Protein AF-A0A8T1RZ83-F1 (afdb_monomer_lite)

Sequence (65 aa):
WTPLREPSTGMSCRRTIRLCPCWGPVTFEEVAVYFTRAEWALLDPAQRALYRDVMQENYENMTSR

Radius of gyration: 19.34 Å; chains: 1; bounding box: 50×23×44 Å

Foldseek 3Di:
DDDDDDDDDDDPDPDDPDDDPVDDDDDLVNVQDDDDPVRVVVDDPVVVVVNVVVSVVSVCVVVVD

Structure (mmCIF, N/CA/C/O backbone):
data_AF-A0A8T1RZ83-F1
#
_entry.id   AF-A0A8T1RZ83-F1
#
loop_
_atom_site.group_PDB
_atom_site.id
_atom_site.type_symbol
_atom_site.label_atom_id
_atom_site.label_alt_id
_atom_site.label_comp_id
_atom_site.label_asym_id
_atom_site.label_entity_id
_atom_site.label_seq_id
_atom_site.pdbx_PDB_ins_code
_atom_site.Cartn_x
_atom_site.Cartn_y
_atom_site.Cartn_z
_atom_site.occupancy
_atom_site.B_iso_or_equiv
_atom_site.auth_seq_id
_atom_site.auth_comp_id
_atom_site.auth_asym_id
_atom_site.auth_atom_id
_atom_site.pdbx_PDB_model_num
ATOM 1 N N . TRP A 1 1 ? -29.374 2.514 -30.243 1.00 36.75 1 TRP A N 1
ATOM 2 C CA . TRP A 1 1 ? -30.279 1.499 -30.810 1.00 36.75 1 TRP A CA 1
ATOM 3 C C . TRP A 1 1 ? -31.008 0.813 -29.657 1.00 36.75 1 TRP A C 1
ATOM 5 O O . TRP A 1 1 ? -30.363 0.124 -28.885 1.00 36.75 1 TRP A O 1
ATOM 15 N N . THR A 1 2 ? -32.297 1.081 -29.454 1.00 50.38 2 THR A N 1
ATOM 16 C CA . THR A 1 2 ? -33.195 0.387 -28.492 1.00 50.38 2 THR A CA 1
ATOM 17 C C . THR A 1 2 ? -34.103 -0.587 -29.272 1.00 50.38 2 THR A C 1
ATOM 19 O O . THR A 1 2 ? -34.229 -0.341 -30.475 1.00 50.38 2 THR A O 1
ATOM 22 N N . PRO A 1 3 ? -34.797 -1.614 -28.701 1.00 64.94 3 PRO A N 1
ATOM 23 C CA . PRO A 1 3 ? -34.960 -2.044 -27.287 1.00 64.94 3 PRO A CA 1
ATOM 24 C C . PRO A 1 3 ? -35.025 -3.592 -27.043 1.00 64.94 3 PRO A C 1
ATOM 26 O O . PRO A 1 3 ? -35.238 -4.355 -27.972 1.00 64.94 3 PRO A O 1
ATOM 29 N N . LEU A 1 4 ? -35.021 -4.054 -25.781 1.00 46.28 4 LEU A N 1
ATOM 30 C CA . LEU A 1 4 ? -35.980 -5.071 -25.290 1.00 46.28 4 LEU A CA 1
ATOM 31 C C . LEU A 1 4 ? -36.243 -4.857 -23.784 1.00 46.28 4 LEU A C 1
ATOM 33 O O . LEU A 1 4 ? -35.419 -5.171 -22.937 1.00 46.28 4 LEU A O 1
ATOM 37 N N . ARG A 1 5 ? -37.399 -4.235 -23.521 1.00 44.44 5 ARG A N 1
ATOM 38 C CA . ARG A 1 5 ? -38.346 -4.432 -22.408 1.00 44.44 5 ARG A CA 1
ATOM 39 C C . ARG A 1 5 ? -37.809 -5.046 -21.088 1.00 44.44 5 ARG A C 1
ATOM 41 O O . ARG A 1 5 ? -37.586 -6.246 -21.004 1.00 44.44 5 ARG A O 1
ATOM 48 N N . GLU A 1 6 ? -37.754 -4.178 -20.071 1.00 55.34 6 GLU A N 1
ATOM 49 C CA . GLU A 1 6 ? -37.893 -4.380 -18.604 1.00 55.34 6 GLU A CA 1
ATOM 50 C C . GLU A 1 6 ? -38.772 -5.596 -18.201 1.00 55.34 6 GLU A C 1
ATOM 52 O O . GLU A 1 6 ? -39.706 -5.904 -18.950 1.00 55.34 6 GLU A O 1
ATOM 57 N N . PRO A 1 7 ? -38.606 -6.241 -17.018 1.00 59.81 7 PRO A N 1
ATOM 58 C CA . PRO A 1 7 ? -38.442 -5.576 -15.714 1.00 59.81 7 PRO A CA 1
ATOM 59 C C . PRO A 1 7 ? -37.370 -6.271 -14.831 1.00 59.81 7 PRO A C 1
ATOM 61 O O . PRO A 1 7 ? -36.834 -7.309 -15.183 1.00 59.81 7 PRO A O 1
ATOM 64 N N . SER A 1 8 ? -36.935 -5.777 -13.682 1.00 48.69 8 SER A N 1
ATOM 65 C CA . SER A 1 8 ? -37.733 -5.270 -12.582 1.00 48.69 8 SER A CA 1
ATOM 66 C C . SER A 1 8 ? -36.805 -4.742 -11.493 1.00 48.69 8 SER A C 1
ATOM 68 O O . SER A 1 8 ? -35.740 -5.303 -11.243 1.00 48.69 8 SER A O 1
ATOM 70 N N . THR A 1 9 ? -37.325 -3.768 -10.755 1.00 53.16 9 THR A N 1
ATOM 71 C CA . THR A 1 9 ? -36.946 -3.514 -9.363 1.00 53.16 9 THR A CA 1
ATOM 72 C C . THR A 1 9 ? -35.632 -2.763 -9.190 1.00 53.16 9 THR A C 1
ATOM 74 O O . THR A 1 9 ? -34.607 -3.274 -8.756 1.00 53.16 9 THR A O 1
ATOM 77 N N . GLY A 1 10 ? -35.734 -1.472 -9.499 1.00 58.69 10 GLY A N 1
ATOM 78 C CA . GLY A 1 10 ? -35.419 -0.395 -8.566 1.00 58.69 10 GLY A CA 1
ATOM 79 C C . GLY A 1 10 ? -34.349 -0.678 -7.521 1.00 58.69 10 GLY A C 1
ATOM 80 O O . GLY A 1 10 ? -34.638 -1.226 -6.466 1.00 58.69 10 GLY A O 1
ATOM 81 N N . MET A 1 11 ? -33.167 -0.116 -7.736 1.00 56.72 11 MET A N 1
ATOM 82 C CA . MET A 1 11 ? -32.302 0.295 -6.638 1.00 56.72 11 MET A CA 1
ATOM 83 C C . MET A 1 11 ? -31.900 1.747 -6.870 1.00 56.72 11 MET A C 1
ATOM 85 O O . MET A 1 11 ? -30.820 2.083 -7.347 1.00 56.72 11 MET A O 1
ATOM 89 N N . SER A 1 12 ? -32.844 2.632 -6.541 1.00 69.25 12 SER A N 1
ATOM 90 C CA . SER A 1 12 ? -32.528 4.017 -6.217 1.00 69.25 12 SER A CA 1
ATOM 91 C C . SER A 1 12 ? -31.727 4.006 -4.923 1.00 69.25 12 SER A C 1
ATOM 93 O O . SER A 1 12 ? -32.281 3.812 -3.845 1.00 69.25 12 SER A O 1
ATOM 95 N N . CYS A 1 13 ? -30.418 4.193 -5.019 1.00 58.59 13 CYS A N 1
ATOM 96 C CA . CYS A 1 13 ? -29.582 4.505 -3.868 1.00 58.59 13 CYS A CA 1
ATOM 97 C C . CYS A 1 13 ? -28.647 5.653 -4.254 1.00 58.59 13 CYS A C 1
ATOM 99 O O . CYS A 1 13 ? -27.473 5.460 -4.561 1.00 58.59 13 CYS A O 1
ATOM 101 N N . ARG A 1 14 ? -29.177 6.884 -4.264 1.00 64.81 14 ARG A N 1
ATOM 102 C CA . ARG A 1 14 ? -28.338 8.088 -4.280 1.00 64.81 14 ARG A CA 1
ATOM 103 C C . ARG A 1 14 ? -27.949 8.475 -2.850 1.00 64.81 14 ARG A C 1
ATOM 105 O O . ARG A 1 14 ? -28.742 9.030 -2.106 1.00 64.81 14 ARG A O 1
ATOM 112 N N . ARG A 1 15 ? -26.660 8.242 -2.579 1.00 59.31 15 ARG A N 1
ATOM 113 C CA . ARG A 1 15 ? -25.717 9.080 -1.817 1.00 59.31 15 ARG A CA 1
ATOM 114 C C . ARG A 1 15 ? -25.956 9.260 -0.311 1.00 59.31 15 ARG A C 1
ATOM 116 O O . ARG A 1 15 ? -26.193 10.358 0.179 1.00 59.31 15 ARG A O 1
ATOM 123 N N . THR A 1 16 ? -25.681 8.207 0.449 1.00 53.19 16 THR A N 1
ATOM 124 C CA . THR A 1 16 ? -24.897 8.314 1.695 1.00 53.19 16 THR A CA 1
ATOM 125 C C . THR A 1 16 ? -24.248 6.956 1.953 1.00 53.19 16 THR A C 1
ATOM 127 O O . THR A 1 16 ? -24.858 5.937 1.648 1.00 53.19 16 THR A O 1
ATOM 130 N N . ILE A 1 17 ? -23.003 6.929 2.438 1.00 58.12 17 ILE A N 1
ATOM 131 C CA . ILE A 1 17 ? -22.198 5.712 2.657 1.00 58.12 17 ILE A CA 1
ATOM 132 C C . ILE A 1 17 ? -22.788 4.914 3.837 1.00 58.12 17 ILE A C 1
ATOM 134 O O . ILE A 1 17 ? -22.281 4.921 4.951 1.00 58.12 17 ILE A O 1
ATOM 138 N N . ARG A 1 18 ? -23.929 4.270 3.604 1.00 56.47 18 ARG A N 1
ATOM 139 C CA . ARG A 1 18 ? -24.421 3.108 4.338 1.00 56.47 18 ARG A CA 1
ATOM 140 C C . ARG A 1 18 ? -24.780 2.092 3.269 1.00 56.47 18 ARG A C 1
ATOM 142 O O . ARG A 1 18 ? -25.754 2.279 2.545 1.00 56.47 18 ARG A O 1
ATOM 149 N N . LEU A 1 19 ? -23.917 1.091 3.114 1.00 61.66 19 LEU A N 1
ATOM 150 C CA . LEU A 1 19 ? -24.101 0.002 2.163 1.00 61.66 19 LEU A CA 1
ATOM 151 C C . LEU A 1 19 ? -25.474 -0.625 2.425 1.00 61.66 19 LEU A C 1
ATOM 153 O O . LEU A 1 19 ? -25.791 -1.013 3.549 1.00 61.66 19 LEU A O 1
ATOM 157 N N . CYS A 1 20 ? -26.316 -0.639 1.398 1.00 59.28 20 CYS A N 1
ATOM 158 C CA . CYS A 1 20 ? -27.591 -1.334 1.440 1.00 59.28 20 CYS A CA 1
ATOM 159 C C . CYS A 1 20 ? -27.304 -2.833 1.691 1.00 59.28 20 CYS A C 1
ATOM 161 O O . CYS A 1 20 ? -26.378 -3.353 1.067 1.00 59.28 20 CYS A O 1
ATOM 163 N N . PRO A 1 21 ? -28.058 -3.556 2.544 1.00 60.59 21 PRO A N 1
ATOM 164 C CA . PRO A 1 21 ? -27.764 -4.959 2.876 1.00 60.59 21 PRO A CA 1
ATOM 165 C C . PRO A 1 21 ? -27.895 -5.937 1.696 1.00 60.59 21 PRO A C 1
ATOM 167 O O . PRO A 1 21 ? -27.708 -7.136 1.869 1.00 60.59 21 PRO A O 1
ATOM 170 N N . CYS A 1 22 ? -28.280 -5.454 0.510 1.00 63.03 22 CYS A N 1
ATOM 171 C CA . CYS A 1 22 ? -28.377 -6.257 -0.704 1.00 63.03 22 CYS A CA 1
ATOM 172 C C . CYS A 1 22 ? -27.016 -6.554 -1.344 1.00 63.03 22 CYS A C 1
ATOM 174 O O . CYS A 1 22 ? -26.926 -7.460 -2.171 1.00 63.03 22 CYS A O 1
ATOM 176 N N . TRP A 1 23 ? -25.966 -5.813 -0.982 1.00 56.25 23 TRP A N 1
ATOM 177 C CA . TRP A 1 23 ? -24.599 -6.169 -1.339 1.00 56.25 23 TRP A CA 1
ATOM 178 C C . TRP A 1 23 ? -24.055 -7.014 -0.198 1.00 56.25 23 TRP A C 1
ATOM 180 O O . TRP A 1 23 ? -23.990 -6.559 0.9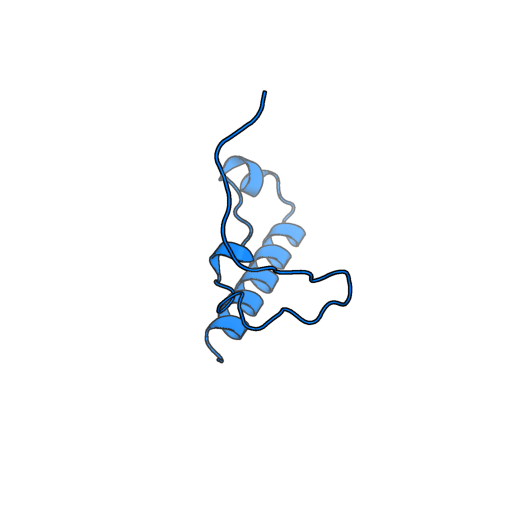43 1.00 56.25 23 TRP A O 1
ATOM 190 N N . GLY A 1 24 ? -23.819 -8.288 -0.507 1.00 71.00 24 GLY A N 1
ATOM 191 C CA . GLY A 1 24 ? -23.456 -9.327 0.446 1.00 71.00 24 GLY A CA 1
ATOM 192 C C . GLY A 1 24 ? -22.144 -9.059 1.196 1.00 71.00 24 GLY A C 1
ATOM 193 O O . GLY A 1 24 ? -21.591 -7.960 1.153 1.00 71.00 24 GLY A O 1
ATOM 194 N N . PRO A 1 25 ? -21.640 -10.053 1.943 1.00 73.56 25 PRO A N 1
ATOM 195 C CA . PRO A 1 25 ? -20.404 -9.889 2.695 1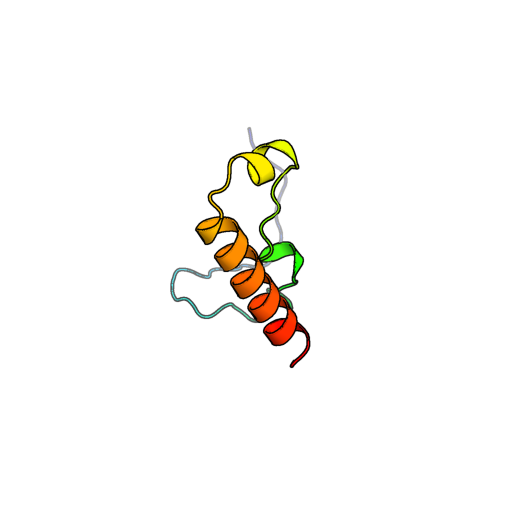.00 73.56 25 PRO A CA 1
ATOM 196 C C . PRO A 1 25 ? -19.246 -9.542 1.753 1.00 73.56 25 PRO A C 1
ATOM 198 O O . PRO A 1 25 ? -19.008 -10.257 0.785 1.00 73.56 25 PRO A O 1
ATOM 201 N N . VAL A 1 26 ? -18.532 -8.458 2.072 1.00 77.69 26 VAL A N 1
ATOM 202 C CA . VAL A 1 26 ? -17.274 -8.101 1.407 1.00 77.69 26 VAL A CA 1
ATOM 203 C C . VAL A 1 26 ? -16.272 -9.235 1.604 1.00 77.69 26 VAL A C 1
ATOM 205 O O . VAL A 1 26 ? -16.105 -9.721 2.728 1.00 77.69 26 VAL A O 1
ATOM 208 N N . THR A 1 27 ? -15.638 -9.652 0.515 1.00 82.25 27 THR A N 1
ATOM 209 C CA . THR A 1 27 ? -14.646 -10.736 0.475 1.00 82.25 27 THR A CA 1
A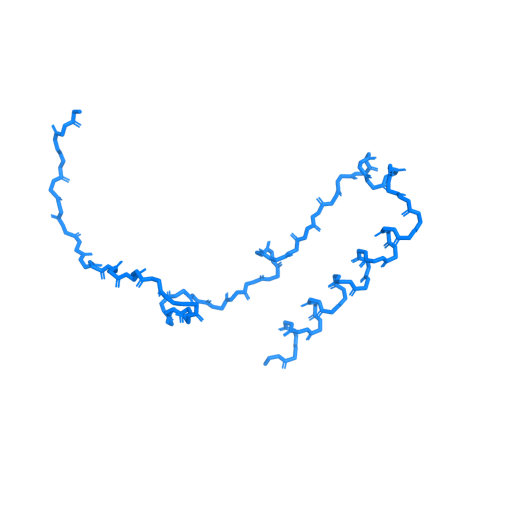TOM 210 C C . THR A 1 27 ? -13.220 -10.189 0.497 1.00 82.25 27 THR A C 1
ATOM 212 O O . THR A 1 27 ? -12.991 -9.012 0.208 1.00 82.25 27 THR A O 1
ATOM 215 N N . PHE A 1 28 ? -12.242 -11.030 0.848 1.00 78.12 28 PHE A N 1
ATOM 216 C CA . PHE A 1 28 ? -10.830 -10.620 0.916 1.00 78.12 28 PHE A CA 1
ATOM 217 C C . PHE A 1 28 ? -10.324 -10.162 -0.440 1.00 78.12 28 PHE A C 1
ATOM 219 O O . PHE A 1 28 ? -9.622 -9.161 -0.549 1.00 78.12 28 PHE A O 1
ATOM 226 N N . GLU A 1 29 ? -10.774 -10.847 -1.477 1.00 82.69 29 GLU A N 1
ATOM 227 C CA . GLU A 1 29 ? -10.456 -10.595 -2.868 1.00 82.69 29 GLU A CA 1
ATOM 228 C C . GLU A 1 29 ? -10.888 -9.197 -3.332 1.00 82.69 29 GLU A C 1
ATOM 230 O O . GLU A 1 29 ? -10.248 -8.626 -4.211 1.00 82.69 29 GLU A O 1
ATOM 235 N N . GLU A 1 30 ? -11.933 -8.614 -2.738 1.00 82.88 30 GLU A N 1
ATOM 236 C CA . GLU A 1 30 ? -12.420 -7.277 -3.106 1.00 82.88 30 GLU A CA 1
ATOM 237 C C . GLU A 1 30 ? -11.580 -6.137 -2.515 1.00 82.88 30 GLU A C 1
ATOM 239 O O . GLU A 1 30 ? -11.632 -5.017 -3.025 1.00 82.88 30 GLU A O 1
ATOM 244 N N . VAL A 1 31 ? -10.809 -6.398 -1.455 1.00 82.62 31 VAL A N 1
ATOM 245 C CA . VAL A 1 31 ? -9.980 -5.378 -0.782 1.00 82.62 31 VAL A CA 1
ATOM 246 C C . VAL A 1 31 ? -8.477 -5.650 -0.881 1.00 82.62 31 VAL A C 1
ATOM 248 O O . VAL A 1 31 ? -7.671 -4.762 -0.601 1.00 82.62 31 VAL A O 1
ATOM 251 N N . ALA A 1 32 ? -8.087 -6.861 -1.276 1.00 85.19 32 ALA A N 1
ATOM 252 C CA . ALA A 1 32 ? -6.705 -7.270 -1.450 1.00 85.19 32 ALA A CA 1
ATOM 253 C C . ALA A 1 32 ? -6.083 -6.633 -2.701 1.00 85.19 32 ALA A C 1
ATOM 255 O O . ALA A 1 32 ? -6.599 -6.740 -3.813 1.00 85.19 32 ALA A O 1
ATOM 256 N N . VAL A 1 33 ? -4.920 -6.008 -2.527 1.00 86.62 33 VAL A N 1
ATOM 257 C CA . VAL A 1 33 ? -4.087 -5.537 -3.640 1.00 86.62 33 VAL A CA 1
ATOM 258 C C . VAL A 1 33 ? -3.044 -6.607 -3.937 1.00 86.62 33 VAL A C 1
ATOM 260 O O . VAL A 1 33 ? -2.462 -7.164 -3.013 1.00 86.62 33 VAL A O 1
ATOM 263 N N . TYR A 1 34 ? -2.776 -6.890 -5.210 1.00 86.69 34 TYR A N 1
ATOM 264 C CA . TYR A 1 34 ? -1.762 -7.863 -5.614 1.00 86.69 34 TYR A CA 1
ATOM 265 C C . TYR A 1 34 ? -0.724 -7.203 -6.511 1.00 86.69 34 TYR A C 1
ATOM 267 O O . TYR A 1 34 ? -1.069 -6.549 -7.492 1.00 86.69 34 TYR A O 1
ATOM 275 N N . PHE A 1 35 ? 0.548 -7.419 -6.189 1.00 89.50 35 PHE A N 1
ATOM 276 C CA . PHE A 1 35 ? 1.667 -7.008 -7.029 1.00 89.50 35 PHE A CA 1
ATOM 277 C C . PHE A 1 35 ? 2.196 -8.197 -7.826 1.00 89.50 35 PHE A C 1
ATOM 279 O O . PHE A 1 35 ? 2.360 -9.301 -7.297 1.00 89.50 35 PHE A O 1
ATOM 286 N N . THR A 1 36 ? 2.539 -7.969 -9.090 1.00 93.50 36 THR A N 1
ATOM 287 C CA . THR A 1 36 ? 3.358 -8.917 -9.852 1.00 93.50 36 THR A CA 1
ATOM 288 C C . THR A 1 36 ? 4.778 -8.979 -9.280 1.00 93.50 36 THR A C 1
ATOM 290 O O . THR A 1 36 ? 5.234 -8.080 -8.574 1.00 93.50 36 THR A O 1
ATOM 293 N N . ARG A 1 37 ? 5.544 -10.026 -9.618 1.00 90.56 37 ARG A N 1
ATOM 294 C CA . ARG A 1 37 ? 6.940 -10.168 -9.157 1.00 90.56 37 ARG A CA 1
ATOM 295 C C . ARG A 1 37 ? 7.830 -8.987 -9.570 1.00 90.56 37 ARG A C 1
ATOM 297 O O . ARG A 1 37 ? 8.741 -8.635 -8.827 1.00 90.56 37 ARG A O 1
ATOM 304 N N . ALA A 1 38 ? 7.580 -8.409 -10.746 1.00 93.69 38 ALA A N 1
ATOM 305 C CA . ALA A 1 38 ? 8.320 -7.253 -11.24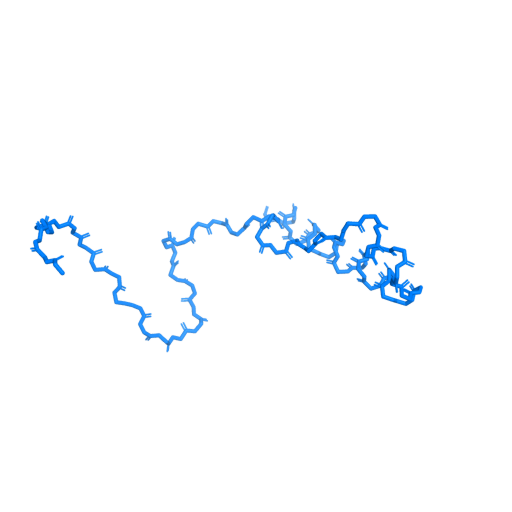4 1.00 93.69 38 ALA A CA 1
ATOM 306 C C . ALA A 1 38 ? 7.974 -5.986 -10.448 1.00 93.69 38 ALA A C 1
ATOM 308 O O . ALA A 1 38 ? 8.880 -5.300 -9.990 1.00 93.69 38 ALA A O 1
ATOM 309 N N . GLU A 1 39 ? 6.687 -5.723 -10.207 1.00 93.81 39 GLU A N 1
ATOM 310 C CA . GLU A 1 39 ? 6.244 -4.584 -9.389 1.00 93.81 39 GLU A CA 1
ATOM 311 C C . GLU A 1 39 ? 6.731 -4.712 -7.946 1.00 93.81 39 GLU A C 1
ATOM 313 O O . GLU A 1 39 ? 7.248 -3.755 -7.382 1.00 93.81 39 GLU A O 1
ATOM 318 N N . TRP A 1 40 ? 6.675 -5.919 -7.378 1.00 90.94 40 TRP A N 1
ATOM 319 C CA . TRP A 1 40 ? 7.178 -6.198 -6.034 1.00 90.94 40 TRP A CA 1
ATOM 320 C C . TRP A 1 40 ? 8.676 -5.905 -5.877 1.00 90.94 40 TRP A C 1
ATOM 322 O O . TRP A 1 40 ? 9.117 -5.477 -4.811 1.00 90.94 40 TRP A O 1
ATOM 332 N N . ALA A 1 41 ? 9.469 -6.132 -6.929 1.00 91.69 41 ALA A N 1
ATOM 333 C CA . ALA A 1 41 ? 10.903 -5.847 -6.934 1.00 91.69 41 ALA A CA 1
ATOM 334 C C . ALA A 1 41 ? 11.220 -4.344 -7.023 1.00 91.69 41 ALA A C 1
ATOM 336 O O . ALA A 1 41 ? 12.315 -3.942 -6.636 1.00 91.69 41 ALA A O 1
ATOM 337 N N . LEU A 1 42 ? 10.277 -3.534 -7.515 1.00 95.44 42 LEU A N 1
ATOM 338 C CA . LEU A 1 42 ? 10.401 -2.078 -7.613 1.00 95.44 42 LEU A CA 1
ATOM 339 C C . LEU A 1 42 ? 9.954 -1.349 -6.338 1.00 95.44 42 LEU A C 1
ATOM 341 O O . LEU A 1 42 ? 10.206 -0.155 -6.214 1.00 95.44 42 LEU A O 1
ATOM 345 N N . LEU A 1 43 ? 9.299 -2.044 -5.402 1.00 92.88 43 LEU A N 1
ATOM 346 C CA . LEU A 1 43 ? 8.854 -1.451 -4.144 1.00 92.88 43 LEU A CA 1
ATOM 347 C C . LEU A 1 43 ? 10.021 -1.209 -3.187 1.00 92.88 43 LEU A C 1
ATOM 349 O O . LEU A 1 43 ? 10.833 -2.102 -2.902 1.00 92.88 43 LEU A O 1
ATOM 353 N N . ASP A 1 44 ? 10.011 -0.031 -2.571 1.00 94.69 44 ASP A N 1
ATOM 354 C CA . ASP A 1 44 ? 10.930 0.278 -1.488 1.00 94.69 44 ASP A CA 1
ATOM 355 C C . ASP A 1 44 ? 10.708 -0.677 -0.300 1.00 94.69 44 ASP A C 1
ATOM 357 O O . ASP A 1 44 ? 9.587 -1.147 -0.057 1.00 94.69 44 ASP A O 1
ATOM 361 N N . PRO A 1 45 ? 11.746 -0.976 0.504 1.00 93.81 45 PRO A N 1
ATOM 362 C CA . PRO A 1 45 ? 11.601 -1.798 1.707 1.00 93.81 45 PRO A CA 1
ATOM 363 C C . PRO A 1 45 ? 10.460 -1.344 2.633 1.00 93.81 45 PRO A C 1
ATOM 365 O O . PRO A 1 45 ? 9.739 -2.187 3.163 1.00 93.81 45 PRO A O 1
ATOM 368 N N . ALA A 1 46 ? 10.250 -0.031 2.769 1.00 93.62 46 ALA A N 1
ATOM 369 C CA . ALA A 1 46 ? 9.166 0.537 3.570 1.00 93.62 46 ALA A CA 1
ATOM 370 C C . ALA A 1 46 ? 7.772 0.235 2.989 1.00 93.62 46 ALA A C 1
A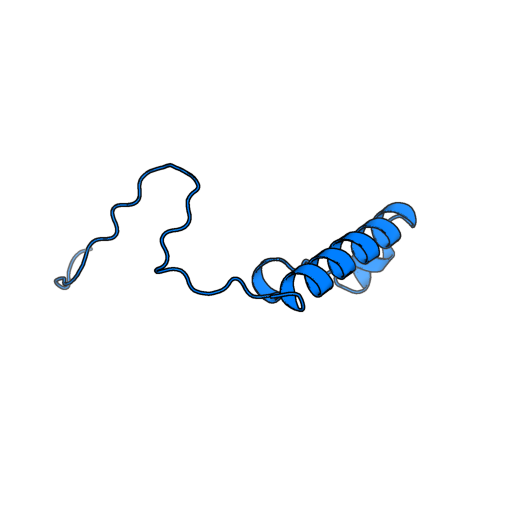TOM 372 O O . ALA A 1 46 ? 6.846 -0.068 3.735 1.00 93.62 46 ALA A O 1
ATOM 373 N N . GLN A 1 47 ? 7.623 0.249 1.661 1.00 91.75 47 GLN A N 1
ATOM 374 C CA . GLN A 1 47 ? 6.355 -0.071 0.999 1.00 91.75 47 GLN A CA 1
ATOM 375 C C . GLN A 1 47 ? 6.019 -1.561 1.106 1.00 91.75 47 GLN A C 1
ATOM 377 O O . GLN A 1 47 ? 4.863 -1.922 1.310 1.00 91.75 47 GLN A O 1
ATOM 382 N N . ARG A 1 48 ? 7.030 -2.437 1.026 1.00 92.88 48 ARG A N 1
ATOM 383 C CA . ARG A 1 48 ? 6.846 -3.883 1.239 1.00 92.88 48 ARG A CA 1
ATOM 384 C C . ARG A 1 48 ? 6.460 -4.209 2.678 1.00 92.88 48 ARG A C 1
ATOM 386 O O . ARG A 1 48 ? 5.674 -5.128 2.883 1.00 92.88 48 ARG A O 1
ATOM 393 N N . ALA A 1 49 ? 7.002 -3.479 3.653 1.00 93.12 49 ALA A N 1
ATOM 394 C CA . ALA A 1 49 ? 6.587 -3.600 5.049 1.00 93.12 49 ALA A CA 1
ATOM 395 C C . ALA A 1 49 ? 5.118 -3.184 5.211 1.00 93.12 49 ALA A C 1
ATOM 397 O O . ALA A 1 49 ? 4.310 -4.001 5.637 1.00 93.12 49 ALA A O 1
ATOM 398 N N . LEU A 1 50 ? 4.755 -1.995 4.719 1.00 91.56 50 LEU A N 1
ATOM 399 C CA . LEU A 1 50 ? 3.381 -1.494 4.783 1.00 91.56 50 LEU A CA 1
ATOM 400 C C . LEU A 1 50 ? 2.374 -2.435 4.106 1.00 91.56 50 LEU A C 1
ATOM 402 O O . LEU A 1 50 ? 1.295 -2.665 4.638 1.00 91.56 50 LEU A O 1
ATOM 406 N N . TYR A 1 51 ? 2.720 -3.012 2.952 1.00 91.06 51 TYR A N 1
ATOM 407 C CA . TYR A 1 51 ? 1.869 -4.004 2.295 1.00 91.06 51 TYR A CA 1
ATOM 408 C C . TYR A 1 51 ? 1.600 -5.217 3.190 1.00 91.06 51 TYR A C 1
ATOM 410 O O . TYR A 1 51 ? 0.472 -5.694 3.251 1.00 91.06 51 TYR A O 1
ATOM 418 N N . ARG A 1 52 ? 2.625 -5.730 3.882 1.00 89.38 52 ARG A N 1
ATOM 419 C CA . ARG A 1 52 ? 2.458 -6.876 4.784 1.00 89.38 52 ARG A CA 1
ATOM 420 C C . ARG A 1 52 ? 1.549 -6.523 5.956 1.00 89.38 52 ARG A C 1
ATOM 422 O O . ARG A 1 52 ? 0.672 -7.323 6.258 1.00 89.38 52 ARG A O 1
ATOM 429 N N . ASP A 1 53 ? 1.725 -5.340 6.536 1.00 91.38 53 ASP A N 1
ATOM 430 C CA . ASP A 1 53 ? 0.928 -4.871 7.672 1.00 91.38 53 ASP A CA 1
ATOM 431 C C . ASP A 1 53 ? -0.548 -4.706 7.272 1.00 91.38 53 ASP A C 1
ATOM 433 O O . ASP A 1 53 ? -1.433 -5.301 7.880 1.00 91.38 53 ASP A O 1
ATOM 437 N N . VAL A 1 54 ? -0.814 -4.005 6.164 1.00 88.38 54 VAL A N 1
ATOM 438 C CA . VAL A 1 54 ? -2.180 -3.776 5.656 1.00 88.38 54 VAL A CA 1
ATOM 439 C C . VAL A 1 54 ? -2.869 -5.088 5.276 1.00 88.38 54 VAL A C 1
ATOM 441 O O . VAL A 1 54 ? -4.047 -5.287 5.569 1.00 88.38 54 VAL A O 1
ATOM 444 N N . MET A 1 55 ? -2.154 -6.011 4.628 1.00 88.62 55 MET A N 1
ATOM 445 C CA . MET A 1 55 ? -2.741 -7.294 4.229 1.00 88.62 55 MET A CA 1
ATOM 446 C C . MET A 1 55 ? -2.977 -8.218 5.426 1.00 88.62 55 MET A C 1
ATOM 448 O O . MET A 1 55 ? -3.932 -8.995 5.405 1.00 88.62 55 MET A O 1
ATOM 452 N N . GLN A 1 56 ? -2.152 -8.119 6.471 1.00 86.38 56 GLN A N 1
ATOM 453 C CA . GLN A 1 56 ? -2.370 -8.827 7.727 1.00 86.38 56 GLN A CA 1
ATOM 454 C C . GLN A 1 56 ? -3.620 -8.306 8.447 1.00 86.38 56 GLN A C 1
ATOM 456 O O . GLN A 1 56 ? -4.492 -9.106 8.784 1.00 86.38 56 GLN A O 1
ATOM 461 N N . GLU A 1 57 ? -3.759 -6.987 8.606 1.00 85.94 57 GLU A N 1
ATOM 462 C CA . GLU A 1 57 ? -4.950 -6.376 9.213 1.00 85.94 57 GLU A CA 1
ATOM 463 C C . GLU A 1 57 ? -6.226 -6.738 8.441 1.00 85.94 57 GLU A C 1
ATOM 465 O O . GLU A 1 57 ? -7.245 -7.091 9.036 1.00 85.94 57 GLU A O 1
ATOM 470 N N . ASN A 1 58 ? -6.172 -6.724 7.106 1.00 84.75 58 ASN A N 1
ATOM 471 C CA . ASN A 1 58 ? -7.296 -7.144 6.270 1.00 84.75 58 ASN A CA 1
ATOM 472 C C . ASN A 1 58 ? -7.684 -8.613 6.517 1.00 84.75 58 ASN A C 1
ATOM 474 O O . ASN A 1 58 ? -8.873 -8.924 6.582 1.00 84.75 58 ASN A O 1
ATOM 478 N N . TYR A 1 59 ? -6.712 -9.515 6.683 1.00 81.69 59 TYR A N 1
ATOM 479 C CA . TYR A 1 59 ? -6.977 -10.932 6.956 1.00 81.69 59 TYR A CA 1
ATOM 480 C C . TYR A 1 59 ? -7.580 -11.151 8.352 1.00 81.69 59 TYR A C 1
ATOM 482 O O . TYR A 1 59 ? -8.548 -11.899 8.513 1.00 81.69 59 TYR A O 1
ATOM 490 N N . GLU A 1 60 ? -7.052 -10.468 9.366 1.00 83.88 60 GLU A N 1
ATOM 491 C CA . GLU A 1 60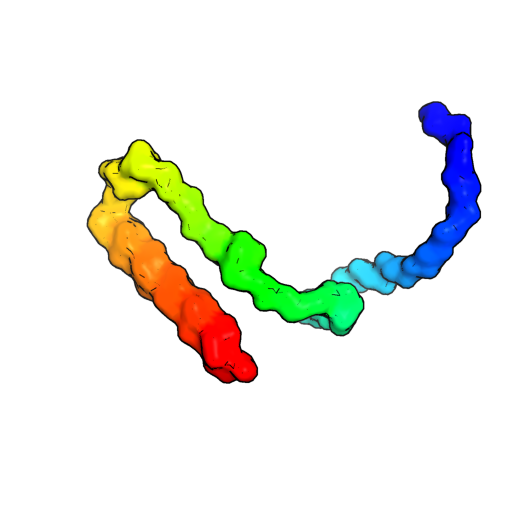 ? -7.559 -10.526 10.742 1.00 83.88 60 GLU A CA 1
ATOM 492 C C . GLU A 1 60 ? -8.985 -9.960 10.844 1.00 83.88 60 GLU A C 1
ATOM 494 O O . GLU A 1 60 ? -9.858 -10.576 11.457 1.00 83.88 60 GLU A O 1
ATOM 499 N N . ASN A 1 61 ? -9.277 -8.850 10.163 1.00 81.56 61 ASN A N 1
ATOM 500 C CA . ASN A 1 61 ? -10.616 -8.247 10.134 1.00 81.56 61 ASN A CA 1
ATOM 501 C C . ASN A 1 61 ? -11.667 -9.138 9.455 1.00 81.56 61 ASN A C 1
ATOM 503 O O . ASN A 1 61 ? -12.851 -9.060 9.780 1.00 81.56 61 ASN A O 1
ATOM 507 N N . MET A 1 62 ? -11.256 -9.984 8.510 1.00 75.44 62 MET A N 1
ATOM 508 C CA . MET A 1 62 ? -12.169 -10.913 7.838 1.00 75.44 62 MET A CA 1
ATOM 509 C C . MET A 1 62 ? -12.359 -12.232 8.569 1.00 75.44 62 MET A C 1
ATOM 511 O O . MET A 1 62 ? -13.422 -12.837 8.458 1.00 75.44 62 MET A O 1
ATOM 515 N N . THR A 1 63 ? -11.351 -12.674 9.318 1.00 73.44 63 THR A N 1
ATOM 516 C CA . THR A 1 63 ? -11.414 -13.918 10.097 1.00 73.44 63 THR A CA 1
ATOM 517 C C . THR A 1 63 ? -12.028 -13.729 11.485 1.00 73.44 63 THR A C 1
ATOM 519 O O . THR A 1 63 ? -12.504 -14.699 12.065 1.00 73.44 63 THR A O 1
ATOM 522 N N . SER A 1 64 ? -12.079 -12.498 12.004 1.00 67.19 64 SER A N 1
ATOM 523 C CA . SER A 1 64 ? -12.667 -12.150 13.310 1.00 67.19 64 SER A CA 1
ATOM 524 C C . SER A 1 64 ? -14.177 -11.850 13.281 1.00 67.19 64 SER A C 1
ATOM 526 O O . SER A 1 64 ? -14.700 -11.244 14.219 1.00 67.19 64 SER A O 1
ATOM 528 N N . ARG A 1 65 ? -14.880 -12.265 12.220 1.00 56.44 65 ARG A N 1
ATOM 529 C CA . ARG A 1 65 ? -16.310 -11.994 12.009 1.00 56.44 65 ARG A CA 1
ATOM 530 C C . ARG A 1 65 ? -17.237 -13.064 12.580 1.00 56.44 65 ARG A C 1
ATOM 532 O O . ARG A 1 65 ? -16.918 -14.263 12.440 1.00 56.44 65 ARG A O 1
#

InterPro domains:
  IPR001909 Krueppel-associated box [PF01352] (25-64)
  IPR001909 Krueppel-associated box [PS50805] (26-65)
  IPR001909 Krueppel-associated box [SM00349] (26-65)
  IPR001909 Krueppel-associated box [cd07765] (26-64)
  IPR036051 Krueppel-associated box domain superfamily [SSF109640] (21-64)
  IPR050169 Krueppel C2H2-type zinc-finger [PTHR23232] (23-64)

Secondary structure (DSSP, 8-state):
--------------S-S---TTS-PPPHHHH-----HHHHHHS-HHHHHHHHHHHHHHHHHHH--

pLDDT: mean 75.29, std 16.13, range [36.75, 95.44]

Organism: Chelydra serpentina (NCBI:txid8475)